Protein AF-M3EW43-F1 (afdb_monomer_lite)

pLDDT: mean 94.03, std 5.98, range [59.59, 98.62]

Foldseek 3Di:
DALLLLLLLQQLLLLVCCLPPNDVLLNVLSVVSNVLSVVLNVLVDHDPDDCVRRVSSVCPDQPDSLVSLVVSLVSLVVSLVVLVVQLVVDPDPSSVVSSVSNSVSSVSSSVSSVVSNVSVVVVVVVVVVVVVVVD

Organism: NCBI:txid1054862

Sequence (135 aa):
MAEAWQSYALAQAIGSRLAVSGPPELRGEALGLTELAGSGCGILGAPPLGVGDLRAAQLTELGDAHESLVRLGVLLGEVGIALVGLASGAGDEATYWQCMEAIDAADEARDRVLEMLRRLAVRDQVLSERDAATG

Radius of gyration: 16.7 Å; chains: 1; bounding box: 45×25×51 Å

InterPro domains:
  IPR046081 Protein of unknown function DUF6099 [PF19594] (1-119)

Structure (mmCIF, N/CA/C/O backbone):
data_AF-M3EW43-F1
#
_entry.id   AF-M3EW43-F1
#
loop_
_atom_site.group_PDB
_atom_site.id
_atom_site.type_symbol
_atom_site.label_atom_id
_atom_site.label_alt_id
_atom_site.label_comp_id
_atom_site.label_asym_id
_atom_site.label_entity_id
_atom_site.label_seq_id
_atom_site.pdbx_PDB_ins_code
_atom_site.Cartn_x
_atom_site.Cartn_y
_atom_site.Cartn_z
_atom_site.occupancy
_atom_site.B_iso_or_equiv
_atom_site.auth_seq_id
_atom_site.auth_comp_id
_atom_site.auth_asym_id
_atom_site.auth_atom_id
_atom_site.pdbx_PDB_model_num
ATOM 1 N N . MET A 1 1 ? 5.819 -2.166 -14.397 1.00 89.50 1 MET A N 1
ATOM 2 C CA . MET A 1 1 ? 6.177 -0.824 -13.886 1.00 89.50 1 MET A CA 1
ATOM 3 C C . MET A 1 1 ? 4.951 0.047 -13.619 1.00 89.50 1 MET A C 1
ATOM 5 O O . MET A 1 1 ? 4.666 0.266 -12.454 1.00 89.50 1 MET A O 1
ATOM 9 N N . ALA A 1 2 ? 4.167 0.470 -14.623 1.00 92.62 2 ALA A N 1
ATOM 10 C CA . ALA A 1 2 ? 3.027 1.384 -14.404 1.00 92.62 2 ALA A CA 1
ATOM 11 C C . ALA A 1 2 ? 1.967 0.885 -13.392 1.00 92.62 2 ALA A C 1
ATOM 13 O O . ALA A 1 2 ? 1.517 1.652 -12.549 1.00 92.62 2 ALA A O 1
ATOM 14 N N . GLU A 1 3 ? 1.603 -0.401 -13.436 1.00 93.81 3 GLU A N 1
ATOM 15 C CA . GLU A 1 3 ? 0.642 -0.997 -12.488 1.00 93.81 3 GLU A CA 1
ATOM 16 C C . GLU A 1 3 ? 1.175 -1.047 -11.044 1.00 93.81 3 GLU A C 1
ATOM 18 O O . GLU A 1 3 ? 0.447 -0.753 -10.095 1.00 93.81 3 GLU A O 1
ATOM 23 N N . ALA A 1 4 ? 2.467 -1.347 -10.871 1.00 95.31 4 ALA A N 1
ATOM 24 C CA . ALA A 1 4 ? 3.124 -1.297 -9.564 1.00 95.31 4 ALA A CA 1
ATOM 25 C C . ALA A 1 4 ? 3.156 0.142 -9.027 1.00 95.31 4 ALA A C 1
ATOM 27 O O . ALA A 1 4 ? 2.784 0.380 -7.882 1.00 95.31 4 ALA A O 1
ATOM 28 N N . TRP A 1 5 ? 3.476 1.118 -9.884 1.00 96.50 5 TRP A N 1
ATOM 29 C CA . TRP A 1 5 ? 3.427 2.536 -9.526 1.00 96.50 5 TRP A CA 1
ATOM 30 C C . TRP A 1 5 ? 2.023 2.973 -9.082 1.00 96.50 5 TRP A C 1
ATOM 32 O O . TRP A 1 5 ? 1.874 3.595 -8.035 1.00 96.50 5 TRP A O 1
ATOM 42 N N . GLN A 1 6 ? 0.973 2.602 -9.825 1.00 96.56 6 GLN A N 1
ATOM 43 C CA . GLN A 1 6 ? -0.420 2.909 -9.456 1.00 96.56 6 GLN A CA 1
ATOM 44 C C . GLN A 1 6 ? -0.802 2.300 -8.103 1.00 96.56 6 GLN A C 1
ATOM 46 O O . GLN A 1 6 ? -1.546 2.910 -7.336 1.00 96.56 6 GLN A O 1
ATOM 51 N N . SER A 1 7 ? -0.279 1.113 -7.802 1.00 97.31 7 SER A N 1
ATOM 52 C CA . SER A 1 7 ? -0.516 0.430 -6.532 1.00 97.31 7 SER A CA 1
ATOM 53 C C . SER A 1 7 ? 0.167 1.144 -5.363 1.00 97.31 7 SER A C 1
ATOM 55 O O . SER A 1 7 ? -0.469 1.330 -4.327 1.00 97.31 7 SER A O 1
ATOM 57 N N . TYR A 1 8 ? 1.399 1.639 -5.534 1.00 97.75 8 TYR A N 1
ATOM 58 C CA . TYR A 1 8 ? 2.033 2.515 -4.541 1.00 97.75 8 TYR A CA 1
ATOM 59 C C . TYR A 1 8 ? 1.288 3.836 -4.377 1.00 97.75 8 TYR A C 1
ATOM 61 O O . TYR A 1 8 ? 1.028 4.250 -3.253 1.00 97.75 8 TYR A O 1
ATOM 69 N N . ALA A 1 9 ? 0.873 4.479 -5.469 1.00 97.19 9 ALA A N 1
ATOM 70 C CA . ALA A 1 9 ? 0.109 5.721 -5.388 1.00 97.19 9 ALA A CA 1
ATOM 71 C C . ALA A 1 9 ? -1.200 5.520 -4.604 1.00 97.19 9 ALA A C 1
ATOM 73 O O . ALA A 1 9 ? -1.584 6.363 -3.791 1.00 97.19 9 ALA A O 1
ATOM 74 N N . LEU A 1 10 ? -1.867 4.377 -4.799 1.00 97.25 10 LEU A N 1
ATOM 75 C CA . LEU A 1 10 ? -3.047 4.005 -4.026 1.00 97.25 10 LEU A CA 1
ATOM 76 C C . LEU A 1 10 ? -2.701 3.747 -2.552 1.00 97.25 10 LEU A C 1
ATOM 78 O O . LEU A 1 10 ? -3.381 4.277 -1.676 1.00 97.25 10 LEU A O 1
ATOM 82 N N . ALA A 1 11 ? -1.635 2.995 -2.265 1.00 98.06 11 ALA A N 1
ATOM 83 C CA . ALA A 1 11 ? -1.162 2.742 -0.901 1.00 98.06 11 ALA A CA 1
ATOM 84 C C . ALA A 1 11 ? -0.854 4.051 -0.151 1.00 98.06 11 ALA A C 1
ATOM 86 O O . ALA A 1 11 ? -1.271 4.230 0.994 1.00 98.06 11 ALA A O 1
ATOM 87 N N . GLN A 1 12 ? -0.204 4.999 -0.829 1.00 97.56 12 GLN A N 1
ATOM 88 C CA . GLN A 1 12 ? 0.104 6.328 -0.314 1.00 97.56 12 GLN A CA 1
ATOM 89 C C . GLN A 1 12 ? -1.169 7.122 0.005 1.00 97.56 12 GLN A C 1
ATOM 91 O O . GLN A 1 12 ? -1.276 7.717 1.078 1.00 97.56 12 GLN A O 1
ATOM 96 N N . ALA A 1 13 ? -2.155 7.113 -0.897 1.00 97.06 13 ALA A N 1
ATOM 97 C CA . ALA A 1 13 ? -3.432 7.795 -0.686 1.00 97.06 13 ALA A CA 1
ATOM 98 C C . ALA A 1 13 ? -4.221 7.199 0.495 1.00 97.06 13 ALA A C 1
ATOM 100 O O . ALA A 1 13 ? -4.769 7.941 1.315 1.00 97.06 13 ALA A O 1
ATOM 101 N N . ILE A 1 14 ? -4.234 5.868 0.620 1.00 97.50 14 ILE A N 1
ATOM 102 C CA . ILE A 1 14 ? -4.858 5.156 1.743 1.00 97.50 14 ILE A CA 1
ATOM 103 C C . ILE A 1 14 ? -4.171 5.527 3.063 1.00 97.50 14 ILE A C 1
ATOM 105 O O . ILE A 1 14 ? -4.855 5.913 4.014 1.00 97.50 14 ILE A O 1
ATOM 109 N N . GLY A 1 15 ? -2.836 5.469 3.113 1.00 97.56 15 GLY A N 1
ATOM 110 C CA . GLY A 1 15 ? -2.048 5.861 4.285 1.00 97.56 15 GLY A CA 1
ATOM 111 C C . GLY A 1 15 ? -2.328 7.303 4.709 1.00 97.56 15 GLY A C 1
ATOM 112 O O . GLY A 1 15 ? -2.666 7.557 5.865 1.00 97.56 15 GLY A O 1
ATOM 113 N N . SER A 1 16 ? -2.309 8.242 3.762 1.00 96.38 16 SER A N 1
ATOM 114 C CA . SER A 1 16 ? -2.558 9.659 4.041 1.00 96.38 16 SER A CA 1
ATOM 115 C C . SER A 1 16 ? -3.952 9.882 4.634 1.00 96.38 16 SER A C 1
ATOM 117 O O . SER A 1 16 ? -4.113 10.569 5.647 1.00 96.38 16 SER A O 1
ATOM 119 N N . ARG A 1 17 ? -4.974 9.232 4.068 1.00 95.94 17 ARG A N 1
ATOM 120 C CA . ARG A 1 17 ? -6.350 9.340 4.559 1.00 95.94 17 ARG A CA 1
ATOM 121 C C . ARG A 1 17 ? -6.529 8.716 5.942 1.00 95.94 17 ARG A C 1
ATOM 123 O O . ARG A 1 17 ? -7.222 9.300 6.774 1.00 95.94 17 ARG A O 1
ATOM 130 N N . LEU A 1 18 ? -5.899 7.574 6.217 1.00 96.56 18 LEU A N 1
ATOM 131 C CA . LEU A 1 18 ? -5.917 6.956 7.547 1.00 96.56 18 LEU A CA 1
ATOM 132 C C . LEU A 1 18 ? -5.172 7.802 8.588 1.00 96.56 18 LEU A C 1
ATOM 134 O O . LEU A 1 18 ? -5.628 7.899 9.724 1.00 96.56 18 LEU A O 1
ATOM 138 N N . ALA A 1 19 ? -4.085 8.475 8.212 1.00 96.75 19 ALA A N 1
ATOM 139 C CA . ALA A 1 19 ? -3.368 9.373 9.115 1.00 96.75 19 ALA A CA 1
ATOM 140 C C . ALA A 1 19 ? -4.229 10.578 9.545 1.00 96.75 19 ALA A C 1
ATOM 142 O O . ALA A 1 19 ? -4.166 11.015 10.700 1.00 96.75 19 ALA A O 1
ATOM 143 N N . VAL A 1 20 ? -5.059 11.097 8.635 1.00 94.94 20 VAL A N 1
ATOM 144 C CA . VAL A 1 20 ? -5.928 12.258 8.887 1.00 94.94 20 VAL A CA 1
ATOM 145 C C . VAL A 1 20 ? -7.230 11.857 9.579 1.00 94.94 20 VAL A C 1
ATOM 147 O O . VAL A 1 20 ? -7.579 12.433 10.609 1.00 94.94 20 VAL A O 1
ATOM 150 N N . SER A 1 21 ? -7.947 10.878 9.029 1.00 92.81 21 SER A N 1
ATOM 151 C CA . SER A 1 21 ? -9.334 10.563 9.403 1.00 92.81 21 SER A CA 1
ATOM 152 C C . SER A 1 21 ? -9.519 9.170 10.002 1.00 92.81 21 SER A C 1
ATOM 154 O O . SER A 1 21 ? -10.627 8.832 10.410 1.00 92.81 21 SER A O 1
ATOM 156 N N . GLY A 1 22 ? -8.471 8.347 10.029 1.00 92.19 22 GLY A N 1
ATOM 157 C CA . GLY A 1 22 ? -8.528 7.005 10.591 1.00 92.19 22 GLY A CA 1
ATOM 158 C C . GLY A 1 22 ? -8.465 6.981 12.124 1.00 92.19 22 GLY A C 1
ATOM 159 O O . GLY A 1 22 ? -8.308 8.020 12.777 1.00 92.19 22 GLY A O 1
ATOM 160 N N . PRO A 1 23 ? -8.566 5.777 12.712 1.00 92.81 23 PRO A N 1
ATOM 161 C CA . PRO A 1 23 ? -8.407 5.576 14.147 1.00 92.81 23 PRO A CA 1
ATOM 162 C C . PRO A 1 23 ? -7.046 6.095 14.634 1.00 92.81 23 PRO A C 1
ATOM 164 O O . PRO A 1 23 ? -6.030 5.877 13.964 1.00 92.81 23 PRO A O 1
ATOM 167 N N . PRO A 1 24 ? -6.993 6.781 15.788 1.00 92.62 24 PRO A N 1
ATOM 168 C CA . PRO A 1 24 ? -5.785 7.468 16.235 1.00 92.62 24 PRO A CA 1
ATOM 169 C C . PRO A 1 24 ? -4.599 6.523 16.468 1.00 92.62 24 PRO A C 1
ATOM 171 O O . PRO A 1 24 ? -3.458 6.936 16.264 1.00 92.62 24 PRO A O 1
ATOM 174 N N . GLU A 1 25 ? -4.847 5.259 16.819 1.00 92.94 25 GLU A N 1
ATOM 175 C CA . GLU A 1 25 ? -3.826 4.228 17.044 1.00 92.94 25 GLU A CA 1
ATOM 176 C C . GLU A 1 25 ? -3.060 3.857 15.762 1.00 92.94 25 GLU A C 1
ATOM 178 O O . GLU A 1 25 ? -1.931 3.357 15.825 1.00 92.94 25 GLU A O 1
ATOM 183 N N . LEU A 1 26 ? -3.653 4.119 14.590 1.00 96.88 26 LEU A N 1
ATOM 184 C CA . LEU A 1 26 ? -3.050 3.820 13.290 1.00 96.88 26 LEU A CA 1
ATOM 185 C C . LEU A 1 26 ? -2.176 4.952 12.758 1.00 96.88 26 LEU A C 1
ATOM 187 O O . LEU A 1 26 ? -1.378 4.721 11.857 1.00 96.88 26 LEU A O 1
ATOM 191 N N . ARG A 1 27 ? -2.303 6.171 13.294 1.00 96.75 27 ARG A N 1
ATOM 192 C CA . ARG A 1 27 ? -1.746 7.383 12.675 1.00 96.75 27 ARG A CA 1
ATOM 193 C C . ARG A 1 27 ? -0.248 7.287 12.374 1.00 96.75 27 ARG A C 1
ATOM 195 O O . ARG A 1 27 ? 0.169 7.705 11.301 1.00 96.75 27 ARG A O 1
ATOM 202 N N . GLY A 1 28 ? 0.541 6.726 13.292 1.00 97.38 28 GLY A N 1
ATOM 203 C CA . GLY A 1 28 ? 1.984 6.552 13.090 1.00 97.38 28 GLY A CA 1
ATOM 204 C C . GLY A 1 28 ? 2.313 5.622 11.920 1.00 97.38 28 GLY A C 1
ATOM 205 O O . GLY A 1 28 ? 3.076 5.992 11.033 1.00 97.38 28 GLY A O 1
ATOM 206 N N . GLU A 1 29 ? 1.680 4.450 11.868 1.00 98.19 29 GLU A N 1
ATOM 207 C CA . GLU A 1 29 ? 1.896 3.485 10.779 1.00 98.19 29 GLU A CA 1
ATOM 208 C C . GLU A 1 29 ? 1.327 3.981 9.449 1.00 98.19 29 GLU A C 1
ATOM 210 O O . GLU A 1 29 ? 1.893 3.715 8.397 1.00 98.19 29 GLU A O 1
ATOM 215 N N . ALA A 1 30 ? 0.232 4.740 9.487 1.00 98.06 30 ALA A N 1
ATOM 216 C CA . ALA A 1 30 ? -0.383 5.333 8.309 1.00 98.06 30 ALA A CA 1
ATOM 217 C C . ALA A 1 30 ? 0.513 6.412 7.669 1.00 98.06 30 ALA A C 1
ATOM 219 O O . ALA A 1 30 ? 0.617 6.486 6.442 1.00 98.06 30 ALA A O 1
ATOM 220 N N . LEU A 1 31 ? 1.209 7.214 8.485 1.00 98.31 31 LEU A N 1
ATOM 221 C CA . LEU A 1 31 ? 2.249 8.133 8.008 1.00 98.31 31 LEU A CA 1
ATOM 222 C C . LEU A 1 31 ? 3.433 7.363 7.415 1.00 98.31 31 LEU A C 1
ATOM 224 O O . LEU A 1 31 ? 3.816 7.644 6.283 1.00 98.31 31 LEU A O 1
ATOM 228 N N . GLY A 1 32 ? 3.928 6.335 8.113 1.00 97.88 32 GLY A N 1
ATOM 229 C CA . GLY A 1 32 ? 5.002 5.478 7.599 1.00 97.88 32 GLY A CA 1
ATOM 230 C C . GLY A 1 32 ? 4.647 4.818 6.262 1.00 97.88 32 GLY A C 1
ATOM 231 O O . GLY A 1 32 ? 5.436 4.853 5.325 1.00 97.88 32 GLY A O 1
ATOM 232 N N . LEU A 1 33 ? 3.422 4.302 6.120 1.00 98.31 33 LEU A N 1
ATOM 233 C CA . LEU A 1 33 ? 2.914 3.769 4.853 1.00 98.31 33 LEU A CA 1
ATOM 234 C C . LEU A 1 33 ? 2.903 4.835 3.748 1.00 98.31 33 LEU A C 1
ATOM 236 O O . LEU A 1 33 ? 3.260 4.540 2.611 1.00 98.31 33 LEU A O 1
ATOM 240 N N . THR A 1 34 ? 2.501 6.067 4.070 1.00 98.00 34 THR A N 1
ATOM 241 C CA . THR A 1 34 ? 2.474 7.181 3.108 1.00 98.00 34 THR A CA 1
ATOM 242 C C . THR A 1 34 ? 3.874 7.483 2.575 1.00 98.00 34 THR A C 1
ATOM 244 O O . THR A 1 34 ? 4.051 7.675 1.372 1.00 98.00 34 THR A O 1
ATOM 247 N N . GLU A 1 35 ? 4.869 7.514 3.457 1.00 97.50 35 GLU A N 1
ATOM 248 C CA . GLU A 1 35 ? 6.265 7.787 3.108 1.00 97.50 35 GLU A CA 1
ATOM 249 C C . GLU A 1 35 ? 6.873 6.648 2.280 1.00 97.50 35 GLU A C 1
ATOM 251 O O . GLU A 1 35 ? 7.411 6.898 1.200 1.00 97.50 35 GLU A O 1
ATOM 256 N N . LEU A 1 36 ? 6.712 5.399 2.725 1.00 97.06 36 LEU A N 1
ATOM 257 C CA . LEU A 1 36 ? 7.228 4.211 2.035 1.00 97.06 36 LEU A CA 1
ATOM 258 C C . LEU A 1 36 ? 6.617 4.044 0.643 1.00 97.06 36 LEU A C 1
ATOM 260 O O . LEU A 1 36 ? 7.330 3.842 -0.340 1.00 97.06 36 LEU A O 1
ATOM 264 N N . ALA A 1 37 ? 5.299 4.202 0.530 1.00 95.69 37 ALA A N 1
ATOM 265 C CA . ALA A 1 37 ? 4.625 4.135 -0.757 1.00 95.69 37 ALA A CA 1
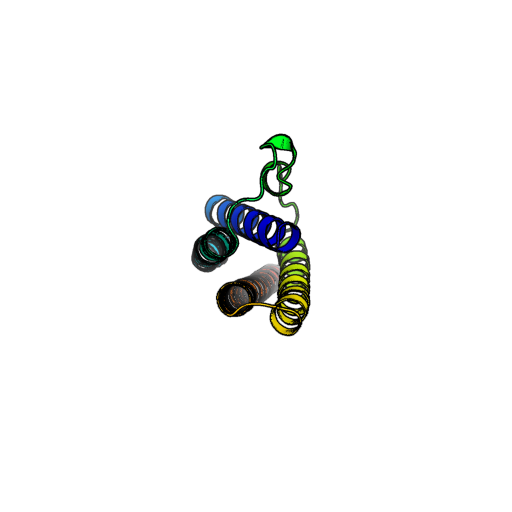ATOM 266 C C . ALA A 1 37 ? 5.027 5.301 -1.680 1.00 95.69 37 ALA A C 1
ATOM 268 O O . ALA A 1 37 ? 5.213 5.104 -2.880 1.00 95.69 37 ALA A O 1
ATOM 269 N N . GLY A 1 38 ? 5.242 6.501 -1.129 1.00 94.31 38 GLY A N 1
ATOM 270 C CA . GLY A 1 38 ? 5.802 7.630 -1.875 1.00 94.31 38 GLY A CA 1
ATOM 271 C C . GLY A 1 38 ? 7.212 7.349 -2.411 1.00 94.31 38 GLY A C 1
ATOM 272 O O . GLY A 1 38 ? 7.510 7.696 -3.555 1.00 94.31 38 GLY A O 1
ATOM 273 N N . SER A 1 39 ? 8.051 6.666 -1.627 1.00 94.38 39 SER A N 1
ATOM 274 C CA . SER A 1 39 ? 9.370 6.192 -2.066 1.00 94.38 39 SER A CA 1
ATOM 275 C C . SER A 1 39 ? 9.253 5.201 -3.230 1.00 94.38 39 SER A C 1
ATOM 277 O O . SER A 1 39 ? 9.881 5.402 -4.269 1.00 94.38 39 SER A O 1
ATOM 279 N N . GLY A 1 40 ? 8.358 4.208 -3.129 1.00 93.06 40 GLY A N 1
ATOM 280 C CA . GLY A 1 40 ? 8.065 3.257 -4.213 1.00 93.06 40 GLY A CA 1
ATOM 281 C C . GLY A 1 40 ? 7.637 3.938 -5.521 1.00 93.06 40 GLY A C 1
ATOM 282 O O . GLY A 1 40 ? 8.118 3.591 -6.602 1.00 93.06 40 GLY A O 1
ATOM 283 N N . CYS A 1 41 ? 6.801 4.978 -5.436 1.00 94.44 41 CYS A N 1
ATOM 284 C CA . CYS A 1 41 ? 6.457 5.827 -6.582 1.00 94.44 41 CYS A CA 1
ATOM 285 C C . CYS A 1 41 ? 7.680 6.541 -7.182 1.00 94.44 41 CYS A C 1
ATOM 287 O O . CYS A 1 41 ? 7.773 6.677 -8.405 1.00 94.44 41 CYS A O 1
ATOM 289 N N . GLY A 1 42 ? 8.598 7.021 -6.339 1.00 93.06 42 GLY A N 1
ATOM 290 C CA . GLY A 1 42 ? 9.835 7.682 -6.755 1.00 93.06 42 GLY A CA 1
ATOM 291 C C . GLY A 1 42 ? 10.800 6.742 -7.477 1.00 93.06 42 GLY A C 1
ATOM 292 O O . GLY A 1 42 ? 11.334 7.118 -8.518 1.00 93.06 42 GLY A O 1
ATOM 293 N N . ILE A 1 43 ? 10.955 5.511 -6.976 1.00 94.69 43 ILE A N 1
ATOM 294 C CA . ILE A 1 43 ? 11.811 4.462 -7.558 1.00 94.69 43 ILE A CA 1
ATOM 295 C C . ILE A 1 43 ? 11.335 4.082 -8.964 1.00 94.69 43 ILE A C 1
ATOM 297 O O . ILE A 1 43 ? 12.130 4.007 -9.900 1.00 94.69 43 ILE A O 1
ATOM 301 N N . LEU A 1 44 ? 10.026 3.861 -9.130 1.00 90.88 44 LEU A N 1
ATOM 302 C CA . LEU A 1 44 ? 9.459 3.395 -10.399 1.00 90.88 44 LEU A CA 1
ATOM 303 C C . LEU A 1 44 ? 9.257 4.508 -11.439 1.00 90.88 44 LEU A C 1
ATOM 305 O O . LEU A 1 44 ? 9.093 4.205 -12.622 1.00 90.88 44 LEU A O 1
ATOM 309 N N . GLY A 1 45 ? 9.260 5.773 -11.008 1.00 88.75 45 GLY A N 1
ATOM 310 C CA . GLY A 1 45 ? 8.980 6.932 -11.851 1.00 88.75 45 GLY A CA 1
ATOM 311 C C . GLY A 1 45 ? 7.506 7.042 -12.260 1.00 88.75 45 GLY A C 1
ATOM 312 O O . GLY A 1 45 ? 6.822 6.051 -12.519 1.00 88.75 45 GLY A O 1
ATOM 313 N N . ALA A 1 46 ? 6.992 8.272 -12.329 1.00 86.19 46 ALA A N 1
ATOM 314 C CA . ALA A 1 46 ? 5.591 8.500 -12.674 1.00 86.19 46 ALA A CA 1
ATOM 315 C C . ALA A 1 46 ? 5.283 8.059 -14.122 1.00 86.19 46 ALA A C 1
ATOM 317 O O . ALA A 1 46 ? 5.968 8.494 -15.053 1.00 86.19 46 ALA A O 1
ATOM 318 N N . PRO A 1 47 ? 4.243 7.235 -14.346 1.00 86.75 47 PRO A N 1
ATOM 319 C CA . PRO A 1 47 ? 3.799 6.895 -15.689 1.00 86.75 47 PRO A CA 1
ATOM 320 C C . PRO A 1 47 ? 3.150 8.120 -16.362 1.00 86.75 47 PRO A C 1
ATOM 322 O O . PRO A 1 47 ? 2.626 8.997 -15.671 1.00 86.75 47 PRO A O 1
ATOM 325 N N . PRO A 1 48 ? 3.127 8.188 -17.706 1.00 83.81 48 PRO A N 1
ATOM 326 C CA . PRO A 1 48 ? 2.554 9.310 -18.453 1.00 83.81 48 PRO A CA 1
ATOM 327 C C . PRO A 1 48 ? 1.015 9.240 -18.480 1.00 83.81 48 PRO A C 1
ATOM 329 O O . PRO A 1 48 ? 0.404 9.076 -19.533 1.00 83.81 48 PRO A O 1
ATOM 332 N N . LEU A 1 49 ? 0.386 9.314 -17.309 1.00 81.00 49 LEU A N 1
ATOM 333 C CA . LEU A 1 49 ? -1.062 9.242 -17.120 1.00 81.00 49 LEU A CA 1
ATOM 334 C C . LEU A 1 49 ? -1.623 10.612 -16.733 1.00 81.00 49 LEU A C 1
ATOM 336 O O . LEU A 1 49 ? -0.974 11.384 -16.025 1.00 81.00 49 LEU A O 1
ATOM 340 N N . GLY A 1 50 ? -2.842 10.916 -17.183 1.00 79.44 50 GLY A N 1
ATOM 341 C CA . GLY A 1 50 ? -3.564 12.096 -16.719 1.00 79.44 50 GLY A CA 1
ATOM 342 C C . GLY A 1 50 ? -3.997 11.931 -15.262 1.00 79.44 50 GLY A C 1
ATOM 343 O O . GLY A 1 50 ? -4.204 10.817 -14.791 1.00 79.44 50 GLY A O 1
ATOM 344 N N . VAL A 1 51 ? -4.195 13.041 -14.543 1.00 75.19 51 VAL A N 1
ATOM 345 C CA . VAL A 1 51 ? -4.615 13.011 -13.125 1.00 75.19 51 VAL A CA 1
ATOM 346 C C . VAL A 1 51 ? -5.918 12.218 -12.924 1.00 75.19 51 VAL A C 1
ATOM 348 O O . VAL A 1 51 ? -6.045 11.509 -11.933 1.00 75.19 51 VAL A O 1
ATOM 351 N N . GLY A 1 52 ? -6.860 12.280 -13.874 1.00 76.44 52 GLY A N 1
ATOM 352 C CA . GLY A 1 52 ? -8.117 11.514 -13.822 1.00 76.44 52 GLY A CA 1
ATOM 353 C C . GLY A 1 52 ? -7.955 10.001 -14.028 1.00 76.44 52 GLY A C 1
ATOM 354 O O . GLY A 1 52 ? -8.802 9.224 -13.584 1.00 76.44 52 GLY A O 1
ATOM 355 N N . ASP A 1 53 ? -6.844 9.579 -14.633 1.00 84.06 53 ASP A N 1
ATOM 356 C CA . ASP A 1 53 ? -6.511 8.171 -14.873 1.00 84.06 53 ASP A CA 1
ATOM 357 C C . ASP A 1 53 ? -5.725 7.561 -13.697 1.00 84.06 53 ASP A C 1
ATOM 359 O O . ASP A 1 53 ? -5.453 6.358 -13.661 1.00 84.06 53 ASP A O 1
ATOM 363 N N . LEU A 1 54 ? -5.345 8.380 -12.710 1.00 88.50 54 LEU A N 1
ATOM 364 C CA . LEU A 1 54 ? -4.728 7.911 -11.476 1.00 88.50 54 LEU A CA 1
ATOM 365 C C . LEU A 1 54 ? -5.798 7.262 -10.598 1.00 88.50 54 LEU A C 1
ATOM 367 O O . LEU A 1 54 ? -6.698 7.937 -10.099 1.00 88.50 54 LEU A O 1
ATOM 371 N N . ARG A 1 55 ? -5.677 5.957 -10.337 1.00 89.62 55 ARG A N 1
ATOM 372 C CA . ARG A 1 55 ? -6.620 5.229 -9.471 1.00 89.62 55 ARG A CA 1
ATOM 373 C C . ARG A 1 55 ? -6.635 5.812 -8.060 1.00 89.62 55 ARG A C 1
ATOM 375 O O . ARG A 1 55 ? -7.690 5.917 -7.447 1.00 89.62 55 ARG A O 1
ATOM 382 N N . ALA A 1 56 ? -5.481 6.281 -7.588 1.00 92.00 56 ALA A N 1
ATOM 383 C CA . ALA A 1 56 ? -5.362 7.005 -6.328 1.00 92.00 56 ALA A CA 1
ATOM 384 C C . ALA A 1 56 ? -6.208 8.294 -6.289 1.00 92.00 56 ALA A C 1
ATOM 386 O O . ALA A 1 56 ? -6.773 8.617 -5.250 1.00 92.00 56 ALA A O 1
ATOM 387 N N . ALA A 1 57 ? -6.351 9.009 -7.413 1.00 88.69 57 ALA A N 1
ATOM 388 C CA . ALA A 1 57 ? -7.175 10.218 -7.491 1.00 88.69 57 ALA A CA 1
ATOM 389 C C . ALA A 1 57 ? -8.684 9.913 -7.495 1.00 88.69 57 ALA A C 1
ATOM 391 O O . ALA A 1 57 ? -9.489 10.784 -7.173 1.00 88.69 57 ALA A O 1
ATOM 392 N N . GLN A 1 58 ? -9.068 8.678 -7.827 1.00 89.19 58 GLN A N 1
ATOM 393 C CA . GLN A 1 58 ? -10.454 8.208 -7.774 1.00 89.19 58 GLN A CA 1
ATOM 394 C C . GLN A 1 58 ? -10.862 7.737 -6.367 1.00 89.19 58 GLN A C 1
ATOM 396 O O . GLN A 1 58 ? -12.039 7.472 -6.128 1.00 89.19 58 GLN A O 1
ATOM 401 N N . LEU A 1 59 ? -9.919 7.650 -5.419 1.00 89.81 59 LEU A N 1
ATOM 402 C CA . LEU A 1 59 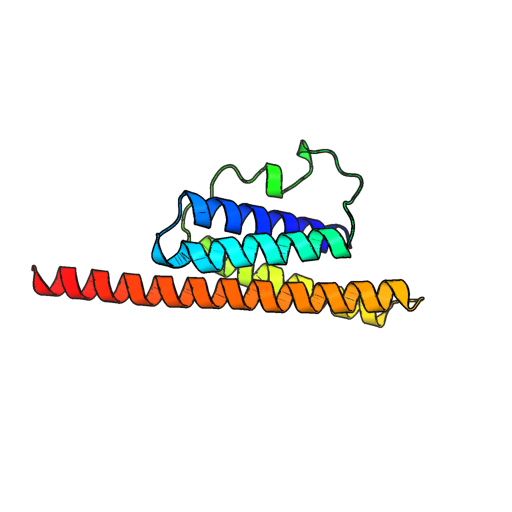? -10.191 7.263 -4.038 1.00 89.81 59 LEU A CA 1
ATOM 403 C C . LEU A 1 59 ? -10.876 8.410 -3.274 1.00 89.81 59 LEU A C 1
ATOM 405 O O . LEU A 1 59 ? -10.236 9.215 -2.596 1.00 89.81 59 LEU A O 1
ATOM 409 N N . THR A 1 60 ? -12.202 8.480 -3.366 1.00 87.12 60 THR A N 1
ATOM 410 C CA . THR A 1 60 ? -13.008 9.496 -2.671 1.00 87.12 60 THR A CA 1
ATOM 411 C C . THR A 1 60 ? -13.322 9.126 -1.233 1.00 87.12 60 THR A C 1
ATOM 413 O O . THR A 1 60 ? -13.522 10.020 -0.416 1.00 87.12 60 THR A O 1
ATOM 416 N N . GLU A 1 61 ? -13.370 7.835 -0.905 1.00 88.94 61 GLU A N 1
ATOM 417 C CA . GLU A 1 61 ? -13.532 7.330 0.454 1.00 88.94 61 GLU A CA 1
ATOM 418 C C . GLU A 1 61 ? -12.898 5.953 0.656 1.00 88.94 61 GLU A C 1
ATOM 420 O O . GLU A 1 61 ? -12.593 5.263 -0.309 1.00 88.94 61 GLU A O 1
ATOM 425 N N . LEU A 1 62 ? -12.664 5.584 1.921 1.00 90.38 62 LEU A N 1
ATOM 426 C CA . LEU A 1 62 ? -12.102 4.280 2.293 1.00 90.38 62 LEU A CA 1
ATOM 427 C C . LEU A 1 62 ? -13.168 3.274 2.750 1.00 90.38 62 LEU A C 1
ATOM 429 O O . LEU A 1 62 ? -12.943 2.075 2.664 1.00 90.38 62 LEU A O 1
ATOM 433 N N . GLY A 1 63 ? -14.320 3.735 3.245 1.00 90.12 63 GLY A N 1
ATOM 434 C CA . GLY A 1 63 ? -15.276 2.851 3.913 1.00 90.12 63 GLY A CA 1
ATOM 435 C C . GLY A 1 63 ? -14.666 2.201 5.162 1.00 90.12 63 GLY A C 1
ATOM 436 O O . GLY A 1 63 ? -14.115 2.900 6.016 1.00 90.12 63 GLY A O 1
ATOM 437 N N . ASP A 1 64 ? -14.767 0.874 5.266 1.00 93.19 64 ASP A N 1
ATOM 438 C CA . ASP A 1 64 ? -14.201 0.110 6.379 1.00 93.19 64 ASP A CA 1
ATOM 439 C C . ASP A 1 64 ? -12.665 0.051 6.309 1.00 93.19 64 ASP A C 1
ATOM 441 O O . ASP A 1 64 ? -12.063 -0.372 5.314 1.00 93.19 64 ASP A O 1
ATOM 445 N N . ALA A 1 65 ? -12.017 0.489 7.391 1.00 93.94 65 ALA A N 1
ATOM 446 C CA . ALA A 1 65 ? -10.563 0.578 7.452 1.00 93.94 65 ALA A CA 1
ATOM 447 C C . ALA A 1 65 ? -9.895 -0.804 7.473 1.00 93.94 65 ALA A C 1
ATOM 449 O O . ALA A 1 65 ? -8.836 -0.970 6.868 1.00 93.94 65 ALA A O 1
ATOM 450 N N . HIS A 1 66 ? -10.496 -1.791 8.144 1.00 96.12 66 HIS A N 1
ATOM 451 C CA . HIS A 1 66 ? -9.931 -3.134 8.231 1.00 96.12 66 HIS A CA 1
ATOM 452 C C . HIS A 1 66 ? -9.964 -3.817 6.858 1.00 96.12 66 HIS A C 1
ATOM 454 O O . HIS A 1 66 ? -8.935 -4.285 6.375 1.00 96.12 66 HIS A O 1
ATOM 460 N N . GLU A 1 67 ? -11.112 -3.814 6.183 1.00 96.50 67 GLU A N 1
ATOM 461 C CA . GLU A 1 67 ? -11.272 -4.390 4.849 1.00 96.50 67 GLU A CA 1
ATOM 462 C C . GLU A 1 67 ? -10.353 -3.717 3.821 1.00 96.50 67 GLU A C 1
ATOM 464 O O . GLU A 1 67 ? -9.686 -4.405 3.043 1.00 96.50 67 GLU A O 1
ATOM 469 N N . SER A 1 68 ? -10.257 -2.385 3.853 1.00 96.19 68 SER A N 1
ATOM 470 C CA . SER A 1 68 ? -9.343 -1.634 2.987 1.00 96.19 68 SER A CA 1
ATOM 471 C C . SER A 1 68 ? -7.887 -2.049 3.183 1.00 96.19 68 SER A C 1
ATOM 473 O O . SER A 1 68 ? -7.170 -2.265 2.206 1.00 96.19 68 SER A O 1
ATOM 475 N N . LEU A 1 69 ? -7.451 -2.204 4.435 1.00 98.00 69 LEU A N 1
ATOM 476 C CA . LEU A 1 69 ? -6.093 -2.630 4.765 1.00 98.00 69 LEU A CA 1
ATOM 477 C C . LEU A 1 69 ? -5.827 -4.084 4.358 1.00 98.00 69 LEU A C 1
ATOM 479 O O . LEU A 1 69 ? -4.764 -4.367 3.814 1.00 98.00 69 LEU A O 1
ATOM 483 N N . VAL A 1 70 ? -6.785 -4.999 4.533 1.00 98.44 70 VAL A N 1
ATOM 484 C CA . VAL A 1 70 ? -6.653 -6.389 4.057 1.00 98.44 70 VAL A CA 1
ATOM 485 C C . VAL A 1 70 ? -6.450 -6.424 2.543 1.00 98.44 70 VAL A C 1
ATOM 487 O O . VAL A 1 70 ? -5.506 -7.052 2.060 1.00 98.44 70 VAL A O 1
ATOM 490 N N . ARG A 1 71 ? -7.299 -5.720 1.785 1.00 97.81 71 ARG A N 1
ATOM 491 C CA . ARG A 1 71 ? -7.198 -5.660 0.319 1.00 97.81 71 ARG A CA 1
ATOM 492 C C . ARG A 1 71 ? -5.889 -5.015 -0.129 1.00 97.81 71 ARG A C 1
ATOM 494 O O . ARG A 1 71 ? -5.251 -5.516 -1.051 1.00 97.81 71 ARG A O 1
ATOM 501 N N . LEU A 1 72 ? -5.459 -3.951 0.549 1.00 98.06 72 LEU A N 1
ATOM 502 C CA . LEU A 1 72 ? -4.179 -3.306 0.274 1.00 98.06 72 LEU A CA 1
ATOM 503 C C . LEU A 1 72 ? -2.994 -4.248 0.536 1.00 98.06 72 LEU A C 1
ATOM 505 O O . LEU A 1 72 ? -2.077 -4.310 -0.275 1.00 98.06 72 LEU A O 1
ATOM 509 N N . GLY A 1 73 ? -3.019 -5.013 1.629 1.00 98.38 73 GLY A N 1
ATOM 510 C CA . GLY A 1 73 ? -1.966 -5.979 1.950 1.00 98.38 73 GLY A CA 1
ATOM 511 C C . GLY A 1 73 ? -1.835 -7.097 0.912 1.00 98.38 73 GLY A C 1
ATOM 512 O O . GLY A 1 73 ? -0.719 -7.528 0.616 1.00 98.38 73 GLY A O 1
ATOM 513 N N . VAL A 1 74 ? -2.954 -7.541 0.328 1.00 98.50 74 VAL A N 1
ATOM 514 C CA . VAL A 1 74 ? -2.957 -8.485 -0.804 1.00 98.50 74 VAL A CA 1
ATOM 515 C C . VAL A 1 74 ? -2.346 -7.836 -2.042 1.00 98.50 74 VAL A C 1
ATOM 517 O O . VAL A 1 74 ? -1.410 -8.395 -2.609 1.00 98.50 74 VAL A O 1
ATOM 520 N N . LEU A 1 75 ? -2.804 -6.634 -2.406 1.00 98.25 75 LEU A N 1
ATOM 521 C CA . LEU A 1 75 ? -2.298 -5.899 -3.567 1.00 98.25 75 LEU A CA 1
ATOM 522 C C . LEU A 1 75 ? -0.779 -5.678 -3.491 1.00 98.25 75 LEU A C 1
ATOM 524 O O . LEU A 1 75 ? -0.079 -5.909 -4.470 1.00 98.25 75 LEU A O 1
ATOM 528 N N . LEU A 1 76 ? -0.251 -5.271 -2.333 1.00 98.19 76 LEU A N 1
ATOM 529 C CA . LEU A 1 76 ? 1.193 -5.079 -2.141 1.00 98.19 76 LEU A CA 1
ATOM 530 C C . LEU A 1 76 ? 1.978 -6.390 -2.310 1.00 98.19 76 LEU A C 1
ATOM 532 O O . LEU A 1 76 ? 3.055 -6.390 -2.902 1.00 98.19 76 LEU A O 1
ATOM 536 N N . GLY A 1 77 ? 1.418 -7.518 -1.861 1.00 98.06 77 GLY A N 1
ATOM 537 C CA . GLY A 1 77 ? 2.004 -8.838 -2.102 1.00 98.06 77 GLY A CA 1
ATOM 538 C C . GLY A 1 77 ? 2.027 -9.216 -3.587 1.00 98.06 77 GLY A C 1
ATOM 539 O O . GLY A 1 77 ? 3.043 -9.695 -4.091 1.00 98.06 77 GLY A O 1
ATOM 540 N N . GLU A 1 78 ? 0.936 -8.959 -4.310 1.00 98.38 78 GLU A N 1
ATOM 541 C CA . GLU A 1 78 ? 0.855 -9.183 -5.760 1.00 98.38 78 GLU A CA 1
ATOM 542 C C . GLU A 1 78 ? 1.844 -8.299 -6.531 1.00 98.38 78 GLU A C 1
ATOM 544 O O . GLU A 1 78 ? 2.506 -8.775 -7.455 1.00 98.38 78 GLU A O 1
ATOM 549 N N . VAL A 1 79 ? 2.002 -7.036 -6.120 1.00 97.44 79 VAL A N 1
ATOM 550 C CA . VAL A 1 79 ? 3.001 -6.108 -6.671 1.00 97.44 79 VAL A CA 1
ATOM 551 C C . VAL A 1 79 ? 4.412 -6.649 -6.474 1.00 97.44 79 VAL A C 1
ATOM 553 O O . VAL A 1 79 ? 5.167 -6.698 -7.445 1.00 97.44 79 VAL A O 1
ATOM 556 N N . GLY A 1 80 ? 4.757 -7.104 -5.266 1.00 97.88 80 GLY A N 1
ATOM 557 C CA . GLY A 1 80 ? 6.061 -7.708 -4.987 1.00 97.88 80 GLY A CA 1
ATOM 558 C C . GLY A 1 80 ? 6.352 -8.899 -5.905 1.00 97.88 80 GLY A C 1
ATOM 559 O O . GLY A 1 80 ? 7.390 -8.939 -6.563 1.00 97.88 80 GLY A O 1
ATOM 560 N N . ILE A 1 81 ? 5.400 -9.827 -6.045 1.00 98.12 81 ILE A N 1
ATOM 561 C CA . ILE A 1 81 ? 5.535 -10.991 -6.939 1.00 98.12 81 ILE A CA 1
ATOM 562 C C . ILE A 1 81 ? 5.698 -10.557 -8.405 1.00 98.12 81 ILE A C 1
ATOM 564 O O . ILE A 1 81 ? 6.554 -11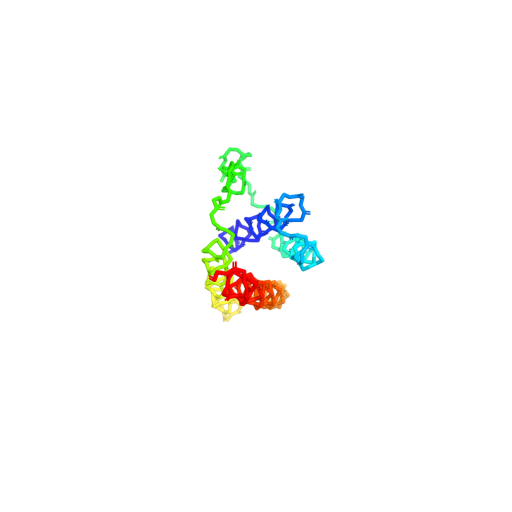.084 -9.120 1.00 98.12 81 ILE A O 1
ATOM 568 N N . ALA A 1 82 ? 4.908 -9.586 -8.867 1.00 97.88 82 ALA A N 1
ATOM 569 C CA . ALA A 1 82 ? 5.002 -9.080 -10.233 1.00 97.88 82 ALA A CA 1
ATOM 570 C C . ALA A 1 82 ? 6.362 -8.416 -10.510 1.00 97.88 82 ALA A C 1
ATOM 572 O O . ALA A 1 82 ? 6.942 -8.617 -11.579 1.00 97.88 82 ALA A O 1
ATOM 573 N N . LEU A 1 83 ? 6.895 -7.660 -9.546 1.00 97.56 83 LEU A N 1
ATOM 574 C CA . LEU A 1 83 ? 8.212 -7.033 -9.641 1.00 97.56 83 LEU A CA 1
ATOM 575 C C . LEU A 1 83 ? 9.344 -8.066 -9.653 1.00 97.56 83 LEU A C 1
ATOM 577 O O . LEU A 1 83 ? 10.291 -7.886 -10.411 1.00 97.56 83 LEU A O 1
ATOM 581 N N . VAL A 1 84 ? 9.232 -9.180 -8.917 1.00 98.25 84 VAL A N 1
ATOM 582 C CA . VAL A 1 84 ? 10.194 -10.299 -9.011 1.00 98.25 84 VAL A CA 1
ATOM 583 C C . VAL A 1 84 ? 10.240 -10.859 -10.434 1.00 98.25 84 VAL A C 1
ATOM 585 O O . VAL A 1 84 ? 11.322 -11.115 -10.968 1.00 98.25 84 VAL A O 1
ATOM 588 N N . GLY A 1 85 ? 9.082 -11.011 -11.082 1.00 97.44 85 GLY A N 1
ATOM 589 C CA . GLY A 1 85 ? 9.006 -11.426 -12.485 1.00 97.44 85 GLY A CA 1
ATOM 590 C C . GLY A 1 85 ? 9.701 -10.444 -13.434 1.00 97.44 85 GLY A C 1
ATOM 591 O O . GLY A 1 85 ? 10.433 -10.869 -14.327 1.00 97.44 85 GLY A O 1
ATOM 592 N N . LEU A 1 86 ? 9.525 -9.136 -13.213 1.00 96.00 86 LEU A N 1
ATOM 593 C CA . LEU A 1 86 ? 10.197 -8.091 -13.994 1.00 96.00 86 LEU A CA 1
ATOM 594 C C . LEU A 1 86 ? 11.711 -8.072 -13.759 1.00 96.00 86 LEU A C 1
ATOM 596 O O . LEU A 1 86 ? 12.460 -8.019 -14.729 1.00 96.00 86 LEU A O 1
ATOM 600 N N . ALA A 1 87 ? 12.159 -8.187 -12.507 1.00 97.06 87 ALA A N 1
ATOM 601 C CA . ALA A 1 87 ? 13.575 -8.281 -12.157 1.00 97.06 87 ALA A CA 1
ATOM 602 C C . ALA A 1 87 ? 14.234 -9.492 -12.832 1.00 97.06 87 ALA A C 1
ATOM 604 O O . ALA A 1 87 ? 15.303 -9.376 -13.423 1.00 97.06 87 ALA A O 1
ATOM 605 N N . SER A 1 88 ? 13.560 -10.646 -12.806 1.00 97.12 88 SER A N 1
ATOM 606 C CA . SER A 1 88 ? 14.060 -11.889 -13.409 1.00 97.12 88 SER A CA 1
ATOM 607 C C . SER A 1 88 ? 14.205 -11.799 -14.932 1.00 97.12 88 SER A C 1
ATOM 609 O O . SER A 1 88 ? 15.028 -12.501 -15.516 1.00 97.12 88 SER A O 1
ATOM 611 N N . GLY A 1 89 ? 13.391 -10.961 -15.579 1.00 96.69 89 GLY A N 1
ATOM 612 C CA . GLY A 1 89 ? 13.430 -10.703 -17.018 1.00 96.69 89 GLY A CA 1
ATOM 613 C C . GLY A 1 89 ? 14.201 -9.443 -17.415 1.00 96.69 89 GLY A C 1
ATOM 614 O O . GLY A 1 89 ? 14.179 -9.082 -18.593 1.00 96.69 89 GLY A O 1
ATOM 615 N N . ALA A 1 90 ? 14.837 -8.750 -16.466 1.00 96.50 90 ALA A N 1
ATOM 616 C CA . ALA A 1 90 ? 15.528 -7.497 -16.733 1.00 96.50 90 ALA A CA 1
ATOM 617 C C . ALA A 1 90 ? 16.722 -7.722 -17.675 1.00 96.50 90 ALA A C 1
ATOM 619 O O . ALA A 1 90 ? 17.586 -8.562 -17.428 1.00 96.50 90 ALA A O 1
ATOM 620 N N . GLY A 1 91 ? 16.763 -6.956 -18.768 1.00 95.56 91 GLY A N 1
ATOM 621 C CA . GLY A 1 91 ? 17.860 -6.998 -19.740 1.00 95.56 91 GLY A CA 1
ATOM 622 C C . GLY A 1 91 ? 19.064 -6.140 -19.348 1.00 95.56 91 GLY A C 1
ATOM 623 O O . GLY A 1 91 ? 20.102 -6.208 -20.004 1.00 95.56 91 GLY A O 1
ATOM 624 N N . ASP A 1 92 ? 18.924 -5.328 -18.301 1.00 96.88 92 ASP A N 1
ATOM 625 C CA . ASP A 1 92 ? 19.927 -4.385 -17.829 1.00 96.88 92 ASP A CA 1
ATOM 626 C C . ASP A 1 92 ? 19.906 -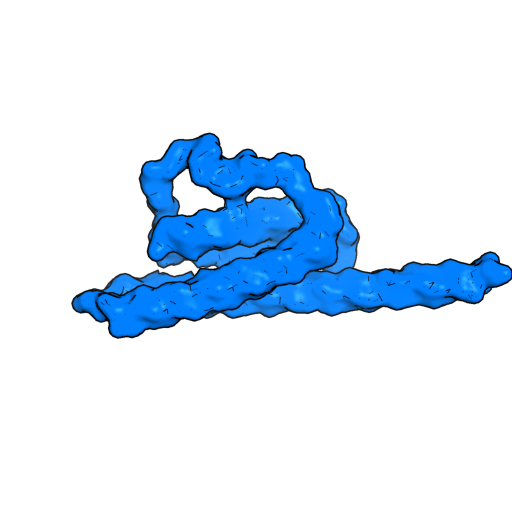4.263 -16.297 1.00 96.88 92 ASP A C 1
ATOM 628 O O . ASP A 1 92 ? 18.897 -4.515 -15.633 1.00 96.88 92 ASP A O 1
ATOM 632 N N . GLU A 1 93 ? 21.053 -3.872 -15.742 1.00 96.62 93 GLU A N 1
ATOM 633 C CA . GLU A 1 93 ? 21.278 -3.781 -14.297 1.00 96.62 93 GLU A CA 1
ATOM 634 C C . GLU A 1 93 ? 20.435 -2.685 -13.633 1.00 96.62 93 GLU A C 1
ATOM 636 O O . GLU A 1 93 ? 19.994 -2.857 -12.497 1.00 96.62 93 GLU A O 1
ATOM 641 N N . ALA A 1 94 ? 20.153 -1.586 -14.342 1.00 95.25 94 ALA A N 1
ATOM 642 C CA . ALA A 1 94 ? 19.368 -0.487 -13.792 1.00 95.25 94 ALA A CA 1
ATOM 643 C C . ALA A 1 94 ? 17.913 -0.917 -13.556 1.00 95.25 94 ALA A C 1
ATOM 645 O O . ALA A 1 94 ? 17.380 -0.703 -12.469 1.00 95.25 94 ALA A O 1
ATOM 646 N N . THR A 1 95 ? 17.295 -1.592 -14.529 1.00 95.06 95 THR A N 1
ATOM 647 C CA . THR A 1 95 ? 15.941 -2.149 -14.398 1.00 95.06 95 THR A CA 1
ATOM 648 C C . THR A 1 95 ? 15.875 -3.210 -13.301 1.00 95.06 95 THR A C 1
ATOM 650 O O . THR A 1 95 ? 14.923 -3.224 -12.518 1.00 95.06 95 THR A O 1
ATOM 653 N N . TYR A 1 96 ? 16.880 -4.089 -13.216 1.00 97.19 96 TYR A N 1
ATOM 654 C CA . TYR A 1 96 ? 16.963 -5.083 -12.145 1.00 97.19 96 TYR A CA 1
ATOM 655 C C . TYR A 1 96 ? 16.981 -4.409 -10.767 1.00 97.19 96 TYR A C 1
ATOM 657 O O . TYR A 1 96 ? 16.154 -4.734 -9.915 1.00 97.19 96 TYR A O 1
ATOM 665 N N . TRP A 1 97 ? 17.872 -3.434 -10.564 1.00 97.56 97 TRP A N 1
ATOM 666 C CA . TRP A 1 97 ? 18.018 -2.751 -9.280 1.00 97.56 97 TRP A CA 1
ATOM 667 C C . TRP A 1 97 ? 16.771 -1.949 -8.898 1.00 97.56 97 TRP A C 1
ATOM 669 O O . TRP A 1 97 ? 16.294 -2.067 -7.773 1.00 97.56 97 TRP A O 1
ATOM 679 N N . GLN A 1 98 ? 16.168 -1.236 -9.854 1.00 96.38 98 GLN A N 1
ATOM 680 C CA . GLN A 1 98 ? 14.887 -0.552 -9.643 1.00 96.38 98 GLN A CA 1
ATOM 681 C C . GLN A 1 98 ? 13.785 -1.513 -9.185 1.00 96.38 98 GLN A C 1
ATOM 683 O O . GLN A 1 98 ? 12.981 -1.168 -8.321 1.00 96.38 98 GLN A O 1
ATOM 688 N N . CYS A 1 99 ? 13.731 -2.726 -9.744 1.00 97.75 99 CYS A N 1
ATOM 689 C CA . CYS A 1 99 ? 12.772 -3.728 -9.289 1.00 97.75 99 CYS A CA 1
ATOM 690 C C . CYS A 1 99 ? 13.090 -4.209 -7.869 1.00 97.75 99 CYS A C 1
ATOM 692 O O . CYS A 1 99 ? 12.158 -4.371 -7.090 1.00 97.75 99 CYS A O 1
ATOM 694 N N . MET A 1 100 ? 14.364 -4.402 -7.515 1.00 98.19 100 MET A N 1
ATOM 695 C CA . MET A 1 100 ? 14.766 -4.809 -6.162 1.00 98.19 100 MET A CA 1
ATOM 696 C C . MET A 1 100 ? 14.374 -3.771 -5.105 1.00 98.19 100 MET A C 1
ATOM 698 O O . MET A 1 100 ? 13.750 -4.133 -4.112 1.00 98.19 100 MET A O 1
ATOM 702 N N . GLU A 1 101 ? 14.667 -2.491 -5.343 1.00 98.06 101 GLU A N 1
ATOM 703 C CA . GLU A 1 101 ? 14.291 -1.402 -4.429 1.00 98.06 101 GLU A CA 1
ATOM 704 C C . GLU A 1 101 ? 12.769 -1.256 -4.316 1.00 98.06 101 GLU A C 1
ATOM 706 O O . GLU A 1 101 ? 12.235 -1.010 -3.236 1.00 98.06 101 GLU A O 1
ATOM 711 N N . ALA A 1 102 ? 12.041 -1.458 -5.416 1.00 97.50 102 ALA A N 1
ATOM 712 C CA . ALA A 1 102 ? 10.588 -1.466 -5.366 1.00 97.50 102 ALA A CA 1
ATOM 713 C C . ALA A 1 102 ? 10.057 -2.674 -4.568 1.00 97.50 102 ALA A C 1
ATOM 715 O O . ALA A 1 102 ? 9.187 -2.500 -3.722 1.00 97.50 102 ALA A O 1
ATOM 716 N N . ILE A 1 103 ? 10.583 -3.887 -4.763 1.00 98.31 103 ILE A N 1
ATOM 717 C CA . ILE A 1 103 ? 10.164 -5.074 -3.990 1.00 98.31 103 ILE A CA 1
ATOM 718 C C . ILE A 1 103 ? 10.319 -4.826 -2.488 1.00 98.31 103 ILE A C 1
ATOM 720 O O . ILE A 1 103 ? 9.382 -5.091 -1.738 1.00 98.31 103 ILE A O 1
ATOM 724 N N . ASP A 1 104 ? 11.457 -4.272 -2.075 1.00 98.00 104 ASP A N 1
ATOM 725 C CA . ASP A 1 104 ? 11.728 -3.905 -0.684 1.00 98.00 104 ASP A CA 1
ATOM 726 C C . ASP A 1 104 ? 10.690 -2.899 -0.157 1.00 98.00 104 ASP A C 1
ATOM 728 O O . ASP A 1 104 ? 10.008 -3.153 0.835 1.00 98.00 104 ASP A O 1
ATOM 732 N N . ALA A 1 105 ? 10.422 -1.829 -0.915 1.00 97.75 105 ALA A N 1
ATOM 733 C CA . ALA A 1 105 ? 9.380 -0.864 -0.568 1.00 97.75 105 ALA A CA 1
ATOM 734 C C . ALA A 1 105 ? 7.966 -1.482 -0.500 1.00 97.75 105 ALA A C 1
ATOM 736 O O . ALA A 1 105 ? 7.131 -1.024 0.285 1.00 97.75 105 ALA A O 1
ATOM 737 N N . ALA A 1 106 ? 7.657 -2.503 -1.314 1.00 97.88 106 ALA A N 1
ATOM 738 C CA . ALA A 1 106 ? 6.380 -3.222 -1.242 1.00 97.88 106 ALA A CA 1
ATOM 739 C C . ALA A 1 106 ? 6.264 -4.034 0.053 1.00 97.88 106 ALA A C 1
ATOM 741 O O . ALA A 1 106 ? 5.200 -4.031 0.677 1.00 97.88 106 ALA A O 1
ATOM 742 N N . ASP A 1 107 ? 7.339 -4.722 0.439 1.00 98.31 107 ASP A N 1
ATOM 743 C CA . ASP A 1 107 ? 7.384 -5.557 1.637 1.00 98.31 107 ASP A CA 1
ATOM 744 C C . ASP A 1 107 ? 7.290 -4.700 2.903 1.00 98.31 107 ASP A C 1
ATOM 746 O O . ASP A 1 107 ? 6.408 -4.923 3.733 1.00 98.31 107 ASP A O 1
ATOM 750 N N . GLU A 1 108 ? 8.067 -3.616 2.986 1.00 98.50 108 GLU A N 1
ATOM 751 C CA . GLU A 1 108 ? 7.993 -2.684 4.113 1.00 98.50 108 GLU A CA 1
ATOM 752 C C . GLU A 1 108 ? 6.612 -2.019 4.226 1.00 98.50 108 GLU A C 1
ATOM 754 O O . GLU A 1 108 ? 6.045 -1.914 5.319 1.00 98.50 108 GLU A O 1
ATOM 759 N N . ALA A 1 109 ? 6.017 -1.597 3.104 1.00 98.19 109 ALA A N 1
ATOM 760 C CA . ALA A 1 109 ? 4.660 -1.054 3.098 1.00 98.19 109 ALA A CA 1
ATOM 761 C C . ALA A 1 109 ? 3.634 -2.093 3.582 1.00 98.19 109 ALA A C 1
ATOM 763 O O . ALA A 1 109 ? 2.710 -1.765 4.334 1.00 98.19 109 ALA A O 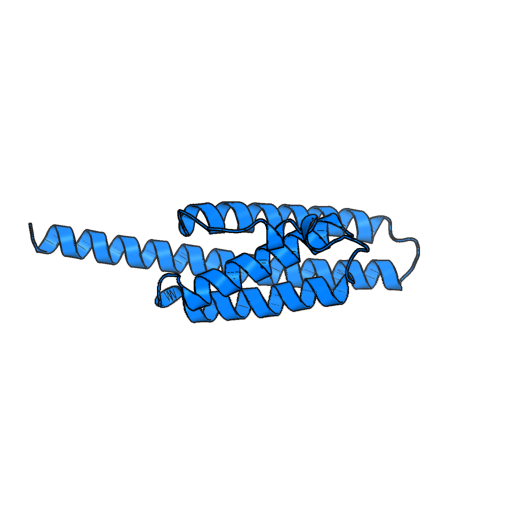1
ATOM 764 N N . ARG A 1 110 ? 3.799 -3.358 3.183 1.00 98.31 110 ARG A N 1
ATOM 765 C CA . ARG A 1 110 ? 2.929 -4.461 3.596 1.00 98.31 110 ARG A CA 1
ATOM 766 C C . ARG A 1 110 ? 3.075 -4.760 5.085 1.00 98.31 110 ARG A C 1
ATOM 768 O O . ARG A 1 110 ? 2.062 -4.979 5.748 1.00 98.31 110 ARG A O 1
ATOM 775 N N . ASP A 1 111 ? 4.278 -4.679 5.636 1.00 98.50 111 ASP A N 1
ATOM 776 C CA . ASP A 1 111 ? 4.515 -4.813 7.073 1.00 98.50 111 ASP A CA 1
ATOM 777 C C . ASP A 1 111 ? 3.804 -3.722 7.881 1.00 98.50 111 ASP A C 1
ATOM 779 O O . ASP A 1 111 ? 3.174 -4.019 8.902 1.00 98.50 111 ASP A O 1
ATOM 783 N N . ARG A 1 112 ? 3.791 -2.473 7.394 1.00 98.38 112 ARG A N 1
ATOM 784 C CA . ARG A 1 112 ? 3.000 -1.389 8.011 1.00 98.38 112 ARG A CA 1
ATOM 785 C C . ARG A 1 112 ? 1.505 -1.668 7.971 1.00 98.38 112 ARG A C 1
ATOM 787 O O . ARG A 1 112 ? 0.806 -1.429 8.956 1.00 98.38 112 ARG A O 1
ATOM 794 N N . VAL A 1 113 ? 1.003 -2.209 6.863 1.00 98.62 113 VAL A N 1
ATOM 795 C CA . VAL A 1 113 ? -0.400 -2.630 6.740 1.00 98.62 113 VAL A CA 1
ATOM 796 C C . VAL A 1 113 ? -0.741 -3.730 7.746 1.00 98.62 113 VAL A C 1
ATOM 798 O O . VAL A 1 113 ? -1.757 -3.633 8.437 1.00 98.62 113 VAL A O 1
ATOM 801 N N . LEU A 1 114 ? 0.113 -4.745 7.881 1.00 98.56 114 LEU A N 1
ATOM 802 C CA . LEU A 1 114 ? -0.077 -5.831 8.844 1.00 98.56 114 LEU A CA 1
ATOM 803 C C . LEU A 1 114 ? -0.054 -5.324 10.290 1.00 98.56 114 LEU A C 1
ATOM 805 O O . LEU A 1 114 ? -0.872 -5.754 11.104 1.00 98.56 114 LEU A O 1
ATOM 809 N N . GLU A 1 115 ? 0.826 -4.379 10.614 1.00 98.56 115 GLU A N 1
ATOM 810 C CA . GLU A 1 115 ? 0.853 -3.747 11.932 1.00 98.56 115 GLU A CA 1
ATOM 811 C C . GLU A 1 115 ? -0.428 -2.951 12.216 1.00 98.56 115 GLU A C 1
ATOM 813 O O . GLU A 1 115 ? -1.001 -3.069 13.302 1.00 98.56 115 GLU A O 1
ATOM 818 N N . MET A 1 116 ? -0.948 -2.203 11.240 1.00 98.50 116 MET A N 1
ATOM 819 C CA . MET A 1 116 ? -2.231 -1.513 11.396 1.00 98.50 116 MET A CA 1
ATOM 820 C C . MET A 1 116 ? -3.393 -2.484 11.631 1.00 98.50 116 MET A C 1
ATOM 822 O O . MET A 1 116 ? -4.223 -2.239 12.507 1.00 98.50 116 MET A O 1
ATOM 826 N N . LEU A 1 117 ? -3.436 -3.607 10.907 1.00 98.44 117 LEU A N 1
ATOM 827 C CA . LEU A 1 117 ? -4.441 -4.654 11.117 1.00 98.44 117 LEU A CA 1
ATOM 828 C C . LEU A 1 117 ? -4.354 -5.250 12.528 1.00 98.44 117 LEU A C 1
ATOM 830 O O . LEU A 1 117 ? -5.383 -5.416 13.185 1.00 98.44 117 LEU A O 1
ATOM 834 N N . ARG A 1 118 ? -3.139 -5.502 13.038 1.00 98.06 118 ARG A N 1
ATOM 835 C CA . ARG A 1 118 ? -2.943 -5.953 14.427 1.00 98.06 118 ARG A CA 1
ATOM 836 C C . ARG A 1 118 ? -3.498 -4.946 15.432 1.00 98.06 118 ARG A C 1
ATOM 838 O O . ARG A 1 118 ? -4.201 -5.340 16.360 1.00 98.06 118 ARG A O 1
ATOM 845 N N . ARG A 1 119 ? -3.233 -3.651 15.244 1.00 97.19 119 ARG A N 1
ATOM 846 C CA . ARG A 1 119 ? -3.732 -2.592 16.140 1.00 97.19 119 ARG A CA 1
ATOM 847 C C . ARG A 1 119 ? -5.250 -2.464 16.119 1.00 97.19 119 ARG A C 1
ATOM 849 O O . ARG A 1 119 ? -5.844 -2.271 17.177 1.00 97.19 119 ARG A O 1
ATOM 856 N N . LEU A 1 120 ? -5.875 -2.607 14.950 1.00 96.06 120 LEU A N 1
ATOM 857 C CA . LEU A 1 120 ? -7.335 -2.652 14.840 1.00 96.06 120 LEU A CA 1
ATOM 858 C C . LEU A 1 120 ? -7.919 -3.827 15.627 1.00 96.06 120 LEU A C 1
ATOM 860 O O . LEU A 1 120 ? -8.825 -3.622 16.428 1.00 96.06 120 LEU A O 1
ATOM 864 N N . ALA A 1 121 ? -7.346 -5.024 15.481 1.00 95.44 121 ALA A N 1
ATOM 865 C CA . ALA A 1 121 ? -7.801 -6.200 16.218 1.00 95.44 121 ALA A CA 1
ATOM 866 C C . ALA A 1 121 ? -7.695 -6.015 17.744 1.00 95.44 121 ALA A C 1
ATOM 868 O O . ALA A 1 121 ? -8.621 -6.367 18.471 1.00 95.44 121 ALA A O 1
ATOM 869 N N . VAL A 1 122 ? -6.601 -5.417 18.235 1.00 95.69 122 VAL A N 1
ATOM 870 C CA . VAL A 1 122 ? -6.438 -5.091 19.665 1.00 95.69 122 VAL A CA 1
ATOM 871 C C . VAL A 1 122 ? -7.488 -4.079 20.127 1.00 95.69 122 VAL A C 1
ATOM 873 O O . VAL A 1 122 ? -8.085 -4.252 21.188 1.00 95.69 122 VAL A O 1
ATOM 876 N N . ARG A 1 123 ? -7.752 -3.031 19.338 1.00 92.50 123 ARG A N 1
ATOM 877 C CA . ARG A 1 123 ? -8.782 -2.034 19.661 1.00 92.50 123 ARG A CA 1
ATOM 878 C C . ARG A 1 123 ? -10.161 -2.678 19.781 1.00 92.50 123 ARG A C 1
ATOM 880 O O . ARG A 1 123 ? -10.873 -2.405 20.743 1.00 92.50 123 ARG A O 1
ATOM 887 N N . ASP A 1 124 ? -10.529 -3.521 18.824 1.00 91.38 124 ASP A N 1
ATOM 888 C CA . ASP A 1 124 ? -11.852 -4.143 18.785 1.00 91.38 124 ASP A CA 1
ATOM 889 C C . ASP A 1 124 ? -12.056 -5.118 19.957 1.00 91.38 124 ASP A C 1
ATOM 891 O O . ASP A 1 124 ? -13.140 -5.157 20.538 1.00 91.38 124 ASP A O 1
ATOM 895 N N . GLN A 1 125 ? -10.999 -5.816 20.394 1.00 91.62 125 GLN A N 1
ATOM 896 C CA . GLN A 1 125 ? -11.015 -6.610 21.632 1.00 91.62 125 GLN A CA 1
ATOM 897 C C . GLN A 1 125 ? -11.283 -5.736 22.863 1.00 91.62 125 GLN A C 1
ATOM 899 O O . GLN A 1 125 ? -12.195 -6.025 23.633 1.00 91.62 125 GLN A O 1
ATOM 904 N N . VAL A 1 126 ? -10.550 -4.627 23.016 1.00 91.50 126 VAL A N 1
ATOM 905 C CA . VAL A 1 126 ? -10.724 -3.701 24.150 1.00 91.50 126 VAL A CA 1
ATOM 906 C C . VAL A 1 126 ? -12.129 -3.092 24.176 1.00 91.50 126 VAL A C 1
ATOM 908 O O . VAL A 1 126 ? -12.698 -2.903 25.250 1.00 91.50 126 VAL A O 1
ATOM 911 N N . LEU A 1 127 ? -12.701 -2.767 23.013 1.00 89.38 127 LEU A N 1
ATOM 912 C CA . LEU A 1 127 ? -14.076 -2.270 22.916 1.00 89.38 127 LEU A CA 1
ATOM 913 C C . LEU A 1 127 ? -15.085 -3.349 23.332 1.00 89.38 127 LEU A C 1
ATOM 915 O O . LEU A 1 127 ? -15.949 -3.078 24.161 1.00 89.38 127 LEU A O 1
ATOM 919 N N . SER A 1 128 ? -14.915 -4.582 22.850 1.00 89.44 128 SER A N 1
ATOM 920 C CA . SER A 1 128 ? -15.786 -5.704 23.213 1.00 89.44 128 SER A CA 1
ATOM 921 C C . SER A 1 128 ? -15.741 -6.040 24.709 1.00 89.44 128 SER A C 1
ATOM 923 O O . SER A 1 128 ? -16.775 -6.366 25.290 1.00 89.44 128 SER A O 1
ATOM 925 N N . GLU A 1 129 ? -14.568 -5.979 25.345 1.00 88.69 129 GLU A N 1
ATOM 926 C CA . GLU A 1 129 ? -14.412 -6.223 26.786 1.00 88.69 129 GLU A CA 1
ATOM 927 C C . GLU A 1 129 ? -15.090 -5.141 27.632 1.00 88.69 129 GLU A C 1
ATOM 929 O O . GLU A 1 129 ? -15.684 -5.441 28.668 1.00 88.69 129 GLU A O 1
ATOM 934 N N . ARG A 1 130 ? -15.030 -3.880 27.185 1.00 86.25 130 ARG A N 1
ATOM 935 C CA . ARG A 1 130 ? -15.719 -2.766 27.847 1.00 86.25 130 ARG A CA 1
ATOM 936 C C . ARG A 1 130 ? -17.225 -2.935 27.775 1.00 86.25 130 ARG A C 1
ATOM 938 O O . ARG A 1 130 ? -17.873 -2.851 28.812 1.00 86.25 130 ARG A O 1
ATOM 945 N N . ASP A 1 131 ? -17.763 -3.236 26.598 1.00 85.44 131 ASP A N 1
ATOM 946 C CA . ASP A 1 131 ? -19.202 -3.432 26.417 1.00 85.44 131 ASP A CA 1
ATOM 947 C C . ASP A 1 131 ? -19.726 -4.559 27.322 1.00 85.44 131 ASP A C 1
ATOM 949 O O . ASP A 1 131 ? -20.731 -4.378 28.008 1.00 85.44 131 ASP A O 1
ATOM 953 N N . ALA A 1 132 ? -18.983 -5.666 27.433 1.00 82.94 132 ALA A N 1
ATOM 954 C CA . ALA A 1 132 ? -19.305 -6.778 28.329 1.00 82.94 132 ALA A CA 1
ATOM 955 C C . ALA A 1 132 ? -19.206 -6.440 29.832 1.00 82.94 132 ALA A C 1
ATOM 957 O O . ALA A 1 132 ? -19.857 -7.091 30.641 1.00 82.94 132 ALA A O 1
ATOM 958 N N . ALA A 1 133 ? -18.401 -5.447 30.224 1.00 75.00 133 ALA A N 1
ATOM 959 C CA . ALA A 1 133 ? -18.269 -5.008 31.617 1.00 75.00 133 ALA A CA 1
ATOM 960 C C . ALA A 1 133 ? -19.342 -3.985 32.042 1.00 75.00 133 ALA A C 1
ATOM 962 O O . ALA A 1 133 ? -19.508 -3.733 33.236 1.00 75.00 133 ALA A O 1
ATOM 963 N N . THR A 1 134 ? -20.044 -3.379 31.078 1.00 79.06 134 THR A N 1
ATOM 964 C CA . THR A 1 134 ? -21.116 -2.390 31.312 1.00 79.06 134 THR A CA 1
ATOM 965 C C . THR A 1 134 ? -22.537 -2.935 31.123 1.00 79.06 134 THR A C 1
ATOM 967 O O . THR A 1 134 ? -23.483 -2.211 31.439 1.00 79.06 134 THR A O 1
ATOM 970 N N . GLY A 1 135 ? -22.694 -4.165 30.618 1.00 59.59 135 GLY A N 1
ATOM 971 C CA . GLY A 1 135 ? -23.979 -4.863 30.436 1.00 59.59 135 GLY A CA 1
ATOM 972 C C . GLY A 1 135 ? -24.268 -5.879 31.531 1.00 59.59 135 GLY A C 1
ATOM 973 O O . GLY A 1 135 ? -25.456 -5.993 31.907 1.00 59.59 135 GLY A O 1
#

Secondary structure (DSSP, 8-state):
-HHHHHHHHHHHHHHHHHHHHS-GGGHHHHHHHHHHHHHHHHHH---S--GGG-GGGG------HHHHHHHHHHHHHHHHHHHHHHHHT-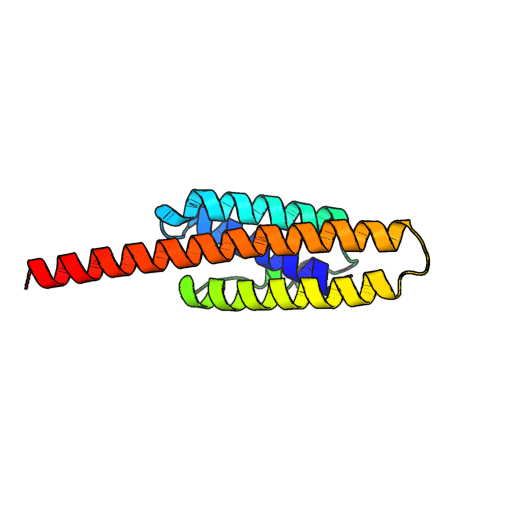SSHHHHHHHHHHHHHHHHHHHHHHHHHHHHHHHHHHHHHHHHHH-